Protein AF-A0A522X606-F1 (afdb_monomer_lite)

Sequence (146 aa):
MTDGAVRSYRLPLIPVPDGVTVTVPPDFLAALAPEGRAQWAAFRAFDQPVLVLFPALDIGTVESLVENLFDVTDTVTGELLTALVLADAREVMRQDAPFGTATLDDDLVAHAGLSDVVELVQFPGHGLLMAPDADGVRSDRREIAI

Structure (mmCIF, N/CA/C/O backbone):
data_AF-A0A522X606-F1
#
_entry.id   AF-A0A522X606-F1
#
loop_
_atom_site.group_PDB
_atom_site.id
_atom_site.type_symbol
_atom_site.label_atom_id
_atom_site.label_alt_id
_atom_site.label_comp_id
_atom_site.label_asym_id
_atom_site.label_entity_id
_atom_site.label_seq_id
_atom_site.pdbx_PDB_ins_code
_atom_site.Cartn_x
_atom_site.Cartn_y
_atom_site.Cartn_z
_atom_site.occupancy
_atom_site.B_iso_or_equiv
_atom_site.auth_seq_id
_atom_site.auth_comp_id
_atom_site.auth_asym_id
_atom_site.auth_atom_id
_atom_site.pdbx_PDB_model_num
ATOM 1 N N . MET A 1 1 ? -11.791 19.869 4.469 1.00 34.75 1 MET A N 1
ATOM 2 C CA . MET A 1 1 ? -10.414 20.339 4.724 1.00 34.75 1 MET A CA 1
ATOM 3 C C . MET A 1 1 ? -9.862 19.371 5.753 1.00 34.75 1 MET A C 1
ATOM 5 O O . MET A 1 1 ? -10.203 19.505 6.912 1.00 34.75 1 MET A O 1
ATOM 9 N N . THR A 1 2 ? -9.275 18.260 5.339 1.00 35.16 2 THR A N 1
ATOM 10 C CA . THR A 1 2 ? -7.886 18.219 4.869 1.00 35.16 2 THR A CA 1
ATOM 11 C C . THR A 1 2 ? -7.738 17.551 3.507 1.00 35.16 2 THR A C 1
ATOM 13 O O . THR A 1 2 ? -8.144 16.422 3.268 1.00 35.16 2 THR A O 1
ATOM 16 N N . ASP A 1 3 ? -7.146 18.330 2.616 1.00 43.97 3 ASP A N 1
ATOM 17 C CA . ASP A 1 3 ? -6.612 17.981 1.307 1.00 43.97 3 ASP A CA 1
ATOM 18 C C . ASP A 1 3 ? -5.347 17.125 1.556 1.00 43.97 3 ASP A C 1
ATOM 20 O O . ASP A 1 3 ? -4.250 17.655 1.706 1.00 43.97 3 ASP A O 1
ATOM 24 N N . GLY A 1 4 ? -5.520 15.830 1.852 1.00 54.88 4 GLY A N 1
ATOM 25 C CA . GLY A 1 4 ? -4.462 14.990 2.444 1.00 54.88 4 GLY A CA 1
ATOM 26 C C . GLY A 1 4 ? -3.532 14.302 1.442 1.00 54.88 4 GLY A C 1
ATOM 27 O O . GLY A 1 4 ? -2.430 13.897 1.812 1.00 54.88 4 GLY A O 1
ATOM 28 N N . ALA A 1 5 ? -3.959 14.165 0.184 1.00 57.69 5 ALA A N 1
ATOM 29 C CA . ALA A 1 5 ? -3.172 13.499 -0.845 1.00 57.69 5 ALA A CA 1
ATOM 30 C C . ALA A 1 5 ? -2.061 14.430 -1.347 1.00 57.69 5 ALA A C 1
ATOM 32 O O . ALA A 1 5 ? -2.312 15.497 -1.903 1.00 57.69 5 ALA A O 1
ATOM 33 N N . VAL A 1 6 ? -0.814 14.009 -1.163 1.00 70.88 6 VAL A N 1
ATOM 34 C CA . VAL A 1 6 ? 0.377 14.774 -1.547 1.00 70.88 6 VAL A CA 1
ATOM 35 C C . VAL A 1 6 ? 0.702 14.569 -3.027 1.00 70.88 6 VAL A C 1
ATOM 37 O O . VAL A 1 6 ? 1.169 15.490 -3.701 1.00 70.88 6 VAL A O 1
ATOM 40 N N . ARG A 1 7 ? 0.489 13.351 -3.543 1.00 77.81 7 ARG A N 1
ATOM 41 C CA . ARG A 1 7 ? 0.845 12.961 -4.915 1.00 77.81 7 ARG A CA 1
ATOM 42 C C . ARG A 1 7 ? 0.129 11.671 -5.329 1.00 77.81 7 ARG A C 1
ATOM 44 O O . ARG A 1 7 ? -0.175 10.849 -4.472 1.00 77.81 7 ARG A O 1
ATOM 51 N N . SER A 1 8 ? -0.104 11.486 -6.629 1.00 83.75 8 SER A N 1
ATOM 52 C CA . SER A 1 8 ? -0.601 10.230 -7.212 1.00 83.75 8 SER A CA 1
ATOM 53 C C . SER A 1 8 ? 0.325 9.768 -8.341 1.00 83.75 8 SER A C 1
ATOM 55 O O . SER A 1 8 ? 0.870 10.593 -9.084 1.00 83.75 8 SER A O 1
ATOM 57 N N . TYR A 1 9 ? 0.511 8.454 -8.458 1.00 85.81 9 TYR A N 1
ATOM 58 C CA . TYR A 1 9 ? 1.291 7.803 -9.505 1.00 85.81 9 TYR A CA 1
ATOM 59 C C . TYR A 1 9 ? 0.476 6.698 -10.160 1.00 85.81 9 TYR A C 1
ATOM 61 O O . TYR A 1 9 ? -0.230 5.953 -9.487 1.00 85.81 9 TYR A O 1
ATOM 69 N N . ARG A 1 10 ? 0.653 6.530 -11.471 1.00 88.81 10 ARG A N 1
ATOM 70 C CA . ARG A 1 10 ? 0.217 5.324 -12.176 1.00 88.81 10 ARG A CA 1
ATOM 71 C C . ARG A 1 10 ? 1.411 4.422 -12.397 1.00 88.81 10 ARG A C 1
ATOM 73 O O . ARG A 1 10 ? 2.363 4.825 -13.066 1.00 88.81 10 ARG A O 1
ATOM 80 N N . LEU A 1 11 ? 1.358 3.232 -11.815 1.00 88.62 11 LEU A N 1
ATOM 81 C CA . LEU A 1 11 ? 2.462 2.284 -11.804 1.00 88.62 11 LEU A CA 1
ATOM 82 C C . LEU A 1 11 ? 2.040 0.997 -12.519 1.00 88.62 11 LEU A C 1
ATOM 84 O O . LEU A 1 11 ? 0.900 0.562 -12.352 1.00 88.62 11 LEU A O 1
ATOM 88 N N . PRO A 1 12 ? 2.920 0.387 -13.327 1.00 88.88 12 PRO A N 1
ATOM 89 C CA . PRO A 1 12 ? 2.651 -0.926 -13.890 1.00 88.88 12 PRO A CA 1
ATOM 90 C C . PRO A 1 12 ? 2.735 -1.998 -12.799 1.00 88.88 12 PRO A C 1
ATOM 92 O O . PRO A 1 12 ? 3.605 -1.927 -11.925 1.00 88.88 12 PRO A O 1
ATOM 95 N N . LEU A 1 13 ? 1.878 -3.011 -12.901 1.00 87.44 13 LEU A N 1
ATOM 96 C CA . LEU A 1 13 ? 2.064 -4.277 -12.201 1.00 87.44 13 LEU A CA 1
ATOM 97 C C . LEU A 1 13 ? 2.770 -5.276 -13.111 1.00 87.44 13 LEU A C 1
ATOM 99 O O . LEU A 1 13 ? 2.409 -5.449 -14.274 1.00 87.44 13 LEU A O 1
ATOM 103 N N . ILE A 1 14 ? 3.789 -5.939 -12.574 1.00 88.62 14 ILE A N 1
ATOM 104 C CA . ILE A 1 14 ? 4.595 -6.912 -13.308 1.00 88.62 14 ILE A CA 1
ATOM 105 C C . ILE A 1 14 ? 4.447 -8.269 -12.611 1.00 88.62 14 ILE A C 1
ATOM 107 O O . ILE A 1 14 ? 4.997 -8.444 -11.519 1.00 88.62 14 ILE A O 1
ATOM 111 N N . PRO A 1 15 ? 3.722 -9.233 -13.206 1.00 86.62 15 PRO A N 1
ATOM 112 C CA . PRO A 1 15 ? 3.615 -10.583 -12.662 1.00 86.62 15 PRO A CA 1
ATOM 113 C C . PRO A 1 15 ? 4.988 -11.257 -12.564 1.00 86.62 15 PRO A C 1
ATOM 115 O O . PRO A 1 15 ? 5.789 -11.195 -13.500 1.00 86.62 15 PRO A O 1
ATOM 118 N N . VAL A 1 16 ? 5.246 -11.925 -11.443 1.00 86.06 16 VAL A N 1
ATOM 119 C CA . VAL A 1 16 ? 6.458 -12.707 -11.168 1.00 86.06 16 VAL A CA 1
ATOM 120 C C . VAL A 1 16 ? 6.067 -14.077 -10.589 1.00 86.06 16 VAL A C 1
ATOM 122 O O . VAL A 1 16 ? 4.913 -14.274 -10.224 1.00 86.06 16 VAL A O 1
ATOM 125 N N . PRO A 1 17 ? 6.979 -15.065 -10.510 1.00 82.81 17 PRO A N 1
ATOM 126 C CA . PRO A 1 17 ? 6.627 -16.400 -10.012 1.00 82.81 17 PRO A CA 1
ATOM 127 C C . PRO A 1 17 ? 6.042 -16.429 -8.593 1.00 82.81 17 PRO A C 1
ATOM 129 O O . PRO A 1 17 ? 5.224 -17.296 -8.304 1.00 82.81 17 PRO A O 1
ATOM 132 N N . ASP A 1 18 ? 6.447 -15.483 -7.743 1.00 80.81 18 ASP A N 1
ATOM 133 C CA . ASP A 1 18 ? 6.075 -15.423 -6.325 1.00 80.81 18 ASP A CA 1
ATOM 134 C C . ASP A 1 18 ? 5.008 -14.345 -6.029 1.00 80.81 18 ASP A C 1
ATOM 136 O O . ASP A 1 18 ? 4.878 -13.914 -4.888 1.00 80.81 18 ASP A O 1
ATOM 140 N N . GLY A 1 19 ? 4.284 -13.863 -7.049 1.00 85.25 19 GLY A N 1
ATOM 141 C CA . GLY A 1 19 ? 3.216 -12.868 -6.901 1.00 85.25 19 GLY A CA 1
ATOM 142 C C . GLY A 1 19 ? 3.279 -11.763 -7.953 1.00 85.25 19 GLY A C 1
ATOM 143 O O . GLY A 1 19 ? 3.623 -11.989 -9.114 1.00 85.25 19 GLY A O 1
ATOM 144 N N . VAL A 1 20 ? 2.974 -10.529 -7.561 1.00 87.12 20 VAL A N 1
ATOM 145 C CA . VAL A 1 20 ? 2.966 -9.385 -8.481 1.00 87.12 20 VAL A CA 1
ATOM 146 C C . VAL A 1 20 ? 3.862 -8.281 -7.960 1.00 87.12 20 VAL A C 1
ATOM 148 O O . VAL A 1 20 ? 3.721 -7.821 -6.833 1.00 87.12 20 VAL A O 1
ATOM 151 N N . THR A 1 21 ? 4.781 -7.819 -8.800 1.00 86.88 21 THR A N 1
ATOM 152 C CA . THR A 1 21 ? 5.688 -6.734 -8.433 1.00 8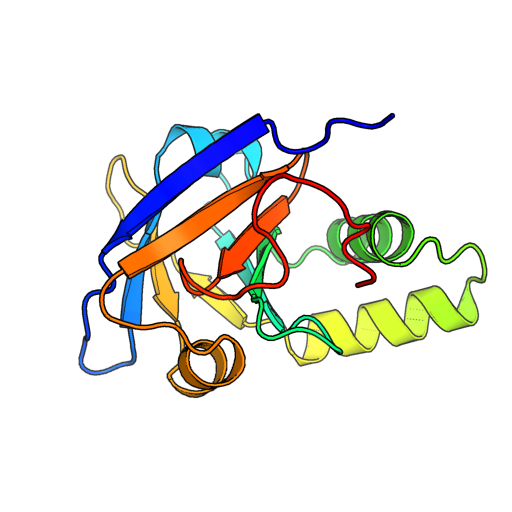6.88 21 THR A CA 1
ATOM 153 C C . THR A 1 21 ? 5.150 -5.367 -8.822 1.00 86.88 21 THR A C 1
ATOM 155 O O . THR A 1 21 ? 4.613 -5.178 -9.914 1.00 86.88 21 THR A O 1
ATOM 158 N N . VAL A 1 22 ? 5.348 -4.397 -7.932 1.00 86.25 22 VAL A N 1
ATOM 159 C CA . VAL A 1 22 ? 5.141 -2.969 -8.172 1.00 86.25 22 VAL A CA 1
ATOM 160 C C . VAL A 1 22 ? 6.435 -2.217 -7.871 1.00 86.25 22 VAL A C 1
ATOM 162 O O . VAL A 1 22 ? 7.109 -2.474 -6.872 1.00 86.25 22 VAL A O 1
ATOM 165 N N . THR A 1 23 ? 6.801 -1.281 -8.745 1.00 84.94 23 THR A N 1
ATOM 166 C CA . THR A 1 23 ? 7.992 -0.441 -8.563 1.00 84.94 23 THR A CA 1
ATOM 167 C C . THR A 1 23 ? 7.577 0.924 -8.045 1.00 84.94 23 THR A C 1
ATOM 169 O O . THR A 1 23 ? 7.000 1.731 -8.774 1.00 84.94 23 THR A O 1
ATOM 172 N N . VAL A 1 24 ? 7.894 1.189 -6.783 1.00 81.44 24 VAL A N 1
ATOM 173 C CA . VAL A 1 24 ? 7.498 2.401 -6.073 1.00 81.44 24 VAL A CA 1
ATOM 174 C C . VAL A 1 24 ? 8.544 3.516 -6.250 1.00 81.44 24 VAL A C 1
ATOM 176 O O . VAL A 1 24 ? 9.750 3.257 -6.117 1.00 81.44 24 VAL A O 1
ATOM 179 N N . PRO A 1 25 ? 8.117 4.763 -6.543 1.00 80.31 25 PRO A N 1
ATOM 180 C CA . PRO A 1 25 ? 9.012 5.906 -6.709 1.00 80.31 25 PRO A CA 1
ATOM 181 C C . PRO A 1 25 ? 9.880 6.212 -5.471 1.00 80.31 25 PRO A C 1
ATOM 183 O O . PRO A 1 25 ? 9.430 6.024 -4.337 1.00 80.31 25 PRO A O 1
ATOM 186 N N . PRO A 1 26 ? 11.112 6.731 -5.647 1.00 77.19 26 PRO A N 1
ATOM 187 C CA . PRO A 1 26 ? 12.046 6.962 -4.541 1.00 77.19 26 PRO A CA 1
ATOM 188 C C . PRO A 1 26 ? 11.568 8.040 -3.561 1.00 77.19 26 PRO A C 1
ATOM 190 O O . PRO A 1 26 ? 11.848 7.972 -2.369 1.00 77.19 26 PRO A O 1
ATOM 193 N N . ASP A 1 27 ? 10.853 9.047 -4.058 1.00 77.19 27 ASP A N 1
ATOM 194 C CA . ASP A 1 27 ? 10.274 10.135 -3.270 1.00 77.19 27 ASP A CA 1
ATOM 195 C C . ASP A 1 27 ? 9.101 9.669 -2.404 1.00 77.19 27 ASP A C 1
ATOM 197 O O . ASP A 1 27 ? 8.975 10.109 -1.261 1.00 77.19 27 ASP A O 1
ATOM 201 N N . PHE A 1 28 ? 8.294 8.728 -2.898 1.00 79.88 28 PHE A N 1
ATOM 202 C CA . PHE A 1 28 ? 7.283 8.056 -2.082 1.00 79.88 28 PHE A CA 1
ATOM 203 C C . PHE A 1 28 ? 7.930 7.232 -0.960 1.00 79.88 28 PHE A C 1
ATOM 205 O O . PHE A 1 28 ? 7.539 7.350 0.200 1.00 79.88 28 PHE A O 1
ATOM 212 N N . LEU A 1 29 ? 8.975 6.457 -1.275 1.00 73.94 29 LEU A N 1
ATOM 213 C CA . LEU A 1 29 ? 9.719 5.705 -0.260 1.00 73.94 29 LEU A CA 1
ATOM 214 C C . LEU A 1 29 ? 10.361 6.613 0.788 1.00 73.94 29 LEU A C 1
ATOM 216 O O . LEU A 1 29 ? 10.326 6.289 1.968 1.00 73.94 29 LEU A O 1
ATOM 220 N N . ALA A 1 30 ? 10.946 7.737 0.373 1.00 73.75 30 ALA A N 1
ATOM 221 C CA . ALA A 1 30 ? 11.561 8.691 1.291 1.00 73.75 30 ALA A CA 1
ATOM 222 C C . ALA A 1 30 ? 10.534 9.324 2.242 1.00 73.75 30 ALA A C 1
ATOM 224 O O . ALA A 1 30 ? 10.875 9.659 3.373 1.00 73.75 30 ALA A O 1
ATOM 225 N N . ALA A 1 31 ? 9.286 9.477 1.793 1.00 72.62 31 ALA A N 1
ATOM 226 C CA . ALA A 1 31 ? 8.201 9.978 2.623 1.00 72.62 31 ALA A CA 1
ATOM 227 C C . ALA A 1 31 ? 7.629 8.921 3.578 1.00 72.62 31 ALA A C 1
ATOM 229 O O . ALA A 1 31 ? 7.261 9.271 4.696 1.00 72.62 31 ALA A O 1
ATOM 230 N N . LEU A 1 32 ? 7.560 7.652 3.160 1.00 69.94 32 LEU A N 1
ATOM 231 C CA . LEU A 1 32 ? 7.155 6.552 4.039 1.00 69.94 32 LEU A CA 1
ATOM 232 C C . LEU A 1 32 ? 8.242 6.230 5.069 1.00 69.94 32 LEU A C 1
ATOM 234 O O . LEU A 1 32 ? 7.960 6.161 6.255 1.00 69.94 32 LEU A O 1
ATOM 238 N N . ALA A 1 33 ? 9.489 6.055 4.633 1.00 65.88 33 ALA A N 1
ATOM 239 C CA . ALA A 1 33 ? 10.597 5.575 5.454 1.00 65.88 33 ALA A CA 1
ATOM 240 C C . ALA A 1 33 ? 11.817 6.520 5.383 1.00 65.88 33 ALA A C 1
ATOM 242 O O . ALA A 1 33 ? 12.845 6.179 4.784 1.00 65.88 33 ALA A O 1
ATOM 243 N N . PRO A 1 34 ? 11.748 7.705 6.019 1.00 60.59 34 PRO A N 1
ATOM 244 C CA . PRO A 1 34 ? 12.805 8.719 5.954 1.00 60.59 34 PRO A CA 1
ATOM 245 C C . PRO A 1 34 ? 14.145 8.262 6.556 1.00 60.59 34 PRO A C 1
ATOM 247 O O . PRO A 1 34 ? 15.195 8.782 6.184 1.00 60.59 34 PRO A O 1
ATOM 250 N N . GLU A 1 35 ? 14.143 7.263 7.445 1.00 58.12 35 GLU A N 1
ATOM 251 C CA . GLU A 1 35 ? 15.354 6.742 8.101 1.00 58.12 35 GLU A CA 1
ATOM 252 C C . GLU A 1 35 ? 16.120 5.686 7.280 1.00 58.12 35 GLU A C 1
ATOM 254 O O . GLU A 1 35 ? 17.031 5.038 7.793 1.00 58.12 35 GLU A O 1
ATOM 259 N N . GLY A 1 36 ? 15.754 5.457 6.014 1.00 52.28 36 GLY A N 1
ATOM 260 C CA . GLY A 1 36 ? 16.424 4.464 5.166 1.00 52.28 36 GLY A CA 1
ATOM 261 C C . GLY A 1 36 ? 16.152 3.007 5.564 1.00 52.28 36 GLY A C 1
ATOM 262 O O . GLY A 1 36 ? 16.744 2.094 4.987 1.00 52.28 36 GLY A O 1
ATOM 263 N N . ARG A 1 37 ? 15.234 2.772 6.513 1.00 54.81 37 ARG A N 1
ATOM 264 C CA . ARG A 1 37 ? 14.714 1.440 6.842 1.00 54.81 37 ARG A CA 1
ATOM 265 C C . ARG A 1 37 ? 13.795 1.001 5.708 1.00 54.81 37 ARG A C 1
ATOM 267 O O . ARG A 1 37 ? 12.651 1.417 5.610 1.00 54.81 37 ARG A O 1
ATOM 274 N N . ALA A 1 38 ? 14.342 0.210 4.798 1.00 52.31 38 ALA A N 1
ATOM 275 C CA . ALA A 1 38 ? 13.734 -0.171 3.528 1.00 52.31 38 ALA A CA 1
ATOM 276 C C . ALA A 1 38 ? 12.630 -1.244 3.636 1.00 52.31 38 ALA A C 1
ATOM 278 O O . ALA A 1 38 ? 12.478 -2.063 2.732 1.00 52.31 38 ALA A O 1
ATOM 279 N N . GLN A 1 39 ? 11.890 -1.258 4.739 1.00 60.94 39 GLN A N 1
ATOM 280 C CA . GLN A 1 39 ? 10.793 -2.186 4.970 1.00 60.94 39 GLN A CA 1
ATOM 281 C C . GLN A 1 39 ? 9.514 -1.371 5.090 1.00 60.94 39 GLN A C 1
ATOM 283 O O . GLN A 1 39 ? 9.445 -0.398 5.839 1.00 60.94 39 GLN A O 1
ATOM 288 N N . TRP A 1 40 ? 8.520 -1.750 4.310 1.00 72.88 40 TRP A N 1
ATOM 289 C CA . TRP A 1 40 ? 7.163 -1.248 4.415 1.00 72.88 40 TRP A CA 1
ATOM 290 C C . TRP A 1 40 ? 6.240 -2.448 4.343 1.00 72.88 40 TRP A C 1
ATOM 292 O O . TRP A 1 40 ? 6.618 -3.504 3.836 1.00 72.88 40 TRP A O 1
ATOM 302 N N . ALA A 1 41 ? 5.062 -2.306 4.917 1.00 76.12 41 ALA A N 1
ATOM 303 C CA . ALA A 1 41 ? 4.082 -3.364 4.942 1.00 76.12 41 ALA A CA 1
ATOM 304 C C . ALA A 1 41 ? 2.823 -2.924 4.206 1.00 76.12 41 ALA A C 1
ATOM 306 O O . ALA A 1 41 ? 2.531 -1.730 4.089 1.00 76.12 41 ALA A O 1
ATOM 307 N N . ALA A 1 42 ? 2.119 -3.913 3.673 1.00 81.19 42 ALA A N 1
ATOM 308 C CA . ALA A 1 42 ? 0.817 -3.739 3.062 1.00 81.19 42 ALA A CA 1
ATOM 309 C C . ALA A 1 42 ? -0.223 -4.496 3.886 1.00 81.19 42 ALA A C 1
ATOM 311 O O . ALA A 1 42 ? 0.029 -5.631 4.290 1.00 81.19 42 ALA A O 1
ATOM 312 N N . PHE A 1 43 ? -1.381 -3.882 4.114 1.00 82.62 43 PHE A N 1
ATOM 313 C CA . PHE A 1 43 ? -2.554 -4.556 4.671 1.00 82.62 43 PHE A CA 1
ATOM 314 C C . PHE A 1 43 ? -3.816 -4.145 3.915 1.00 82.62 43 PHE A C 1
ATOM 316 O O . PHE A 1 43 ? -3.845 -3.127 3.215 1.00 82.62 43 PHE A O 1
ATOM 323 N N . ARG A 1 44 ? -4.859 -4.960 4.038 1.00 84.56 44 ARG A N 1
ATOM 324 C CA . ARG A 1 44 ? -6.159 -4.732 3.408 1.00 84.56 44 ARG A CA 1
ATOM 325 C C . ARG A 1 44 ? -6.956 -3.683 4.175 1.00 84.56 44 ARG A C 1
ATOM 327 O O . ARG A 1 44 ? -7.163 -3.824 5.377 1.00 84.56 44 ARG A O 1
ATOM 334 N N . ALA A 1 45 ? -7.486 -2.682 3.476 1.00 77.69 45 ALA A N 1
ATOM 335 C CA . ALA A 1 45 ? -8.573 -1.886 4.039 1.00 77.69 45 ALA A CA 1
ATOM 336 C C . ALA A 1 45 ? -9.798 -2.795 4.274 1.00 77.69 45 ALA A C 1
ATOM 338 O O . ALA A 1 45 ? -10.106 -3.646 3.433 1.00 77.69 45 ALA A O 1
ATOM 339 N N . PHE A 1 46 ? -10.471 -2.652 5.421 1.00 69.81 46 PHE A N 1
ATOM 340 C CA . PHE A 1 46 ? -11.492 -3.609 5.872 1.00 69.81 46 PHE A CA 1
ATOM 341 C C . PHE A 1 46 ? -12.755 -3.607 5.009 1.00 69.81 46 PHE A C 1
ATOM 343 O O . PHE A 1 46 ? -13.379 -4.653 4.824 1.00 69.81 46 PHE A O 1
ATOM 350 N N . ASP A 1 47 ? -13.135 -2.452 4.478 1.00 72.31 47 ASP A N 1
ATOM 351 C CA . ASP A 1 47 ? -14.387 -2.243 3.755 1.00 72.31 47 ASP A CA 1
ATOM 352 C C . ASP A 1 47 ? -14.184 -1.783 2.302 1.00 72.31 47 ASP A C 1
ATOM 354 O O . ASP A 1 47 ? -15.154 -1.614 1.557 1.00 72.31 47 ASP A O 1
ATOM 358 N N . GLN A 1 48 ? -12.928 -1.642 1.870 1.00 73.88 48 GLN A N 1
ATOM 359 C CA . GLN A 1 48 ? -12.575 -1.131 0.552 1.00 73.88 48 GLN A CA 1
ATOM 360 C C . GLN A 1 48 ? -11.591 -2.038 -0.196 1.00 73.88 48 GLN A C 1
ATOM 362 O O . GLN A 1 48 ? -10.703 -2.643 0.411 1.00 73.88 48 GLN A O 1
ATOM 367 N N . PRO A 1 49 ? -11.686 -2.093 -1.539 1.00 81.31 49 PRO A N 1
ATOM 368 C CA . PRO A 1 49 ? -10.738 -2.809 -2.388 1.00 81.31 49 PRO A CA 1
ATOM 369 C C . PRO A 1 49 ? -9.447 -1.989 -2.557 1.00 81.31 49 PRO A C 1
ATOM 371 O O . PRO A 1 49 ? -9.071 -1.603 -3.662 1.00 81.31 49 PRO A O 1
ATOM 374 N N . VAL A 1 50 ? -8.784 -1.681 -1.444 1.00 84.44 50 VAL A N 1
ATOM 375 C CA . VAL A 1 50 ? -7.572 -0.859 -1.381 1.00 84.44 50 VAL A CA 1
ATOM 376 C C . VAL A 1 50 ? -6.563 -1.542 -0.463 1.00 84.44 50 VAL A C 1
ATOM 378 O O . VAL A 1 50 ? -6.933 -2.136 0.553 1.00 84.44 50 VAL A O 1
ATOM 381 N N . LEU A 1 51 ? -5.281 -1.454 -0.817 1.00 86.06 51 LEU A N 1
ATOM 382 C CA . LEU A 1 51 ? -4.184 -1.811 0.079 1.00 86.06 51 LEU A CA 1
ATOM 383 C C . LEU A 1 51 ? -3.586 -0.548 0.686 1.00 86.06 51 LEU A C 1
ATOM 385 O O . LEU A 1 51 ? -3.259 0.398 -0.032 1.00 86.06 51 LEU A O 1
ATOM 389 N N . VAL A 1 52 ? -3.400 -0.553 1.998 1.00 84.56 52 VAL A N 1
ATOM 390 C CA . VAL A 1 52 ? -2.706 0.516 2.712 1.00 84.56 52 VAL A CA 1
ATOM 391 C C . VAL A 1 52 ? -1.237 0.137 2.840 1.00 84.56 52 VAL A C 1
ATOM 393 O O . VAL A 1 52 ? -0.906 -0.940 3.332 1.00 84.56 52 VAL A O 1
ATOM 396 N N . LEU A 1 53 ? -0.359 1.032 2.395 1.00 83.62 53 LEU A N 1
ATOM 397 C CA . LEU A 1 53 ? 1.092 0.922 2.485 1.00 83.62 53 LEU A CA 1
ATOM 398 C C . LEU A 1 53 ? 1.601 1.803 3.621 1.00 83.62 53 LEU A C 1
ATOM 400 O O . LEU A 1 53 ? 1.303 2.997 3.652 1.00 83.62 53 LEU A O 1
ATOM 404 N N . PHE A 1 54 ? 2.405 1.249 4.521 1.00 79.12 54 PHE A N 1
ATOM 405 C CA . PHE A 1 54 ? 2.912 1.977 5.684 1.00 79.12 54 PHE A CA 1
ATOM 406 C C . PHE A 1 54 ? 4.368 1.589 5.999 1.00 79.12 54 PHE A C 1
ATOM 408 O O . PHE A 1 54 ? 4.795 0.486 5.641 1.00 79.12 54 PHE A O 1
ATOM 415 N N . PRO A 1 55 ? 5.170 2.485 6.609 1.00 72.50 55 PRO A N 1
ATOM 416 C CA . PRO A 1 55 ? 6.537 2.151 7.004 1.00 72.50 55 PRO A CA 1
ATOM 417 C C . PRO A 1 55 ? 6.549 0.997 8.003 1.00 72.50 55 PRO A C 1
ATOM 419 O O . PRO A 1 55 ? 5.607 0.881 8.769 1.00 72.50 55 PRO A O 1
ATOM 422 N N . ALA A 1 56 ? 7.602 0.172 7.944 1.00 68.44 56 ALA A N 1
ATOM 423 C CA . ALA A 1 56 ? 7.908 -1.030 8.733 1.00 68.44 56 ALA A CA 1
ATOM 424 C C . ALA A 1 56 ? 7.052 -1.305 9.987 1.00 68.44 56 ALA A C 1
ATOM 426 O O . ALA A 1 56 ? 6.728 -0.399 10.744 1.00 68.44 56 ALA A O 1
ATOM 427 N N . LEU A 1 57 ? 6.817 -2.592 10.270 1.00 63.62 57 LEU A N 1
ATOM 428 C CA . LEU A 1 57 ? 6.073 -3.110 11.428 1.00 63.62 57 LEU A CA 1
ATOM 429 C C . LEU A 1 57 ? 6.731 -2.765 12.783 1.00 63.62 57 LEU A C 1
ATOM 431 O O . LEU A 1 57 ? 7.246 -3.634 13.482 1.00 63.62 57 LEU A O 1
ATOM 435 N N . ASP A 1 58 ? 6.717 -1.497 13.173 1.00 66.25 58 ASP A N 1
ATOM 436 C CA . ASP A 1 58 ? 6.853 -1.083 14.560 1.00 66.25 58 ASP A CA 1
ATOM 437 C C . ASP A 1 58 ? 5.458 -0.819 15.124 1.00 66.25 58 ASP A C 1
ATOM 439 O O . ASP A 1 58 ? 4.659 -0.093 14.528 1.00 66.25 58 ASP A O 1
ATOM 443 N N . ILE A 1 59 ? 5.165 -1.418 16.276 1.00 61.88 59 ILE A N 1
ATOM 444 C CA . ILE A 1 59 ? 3.827 -1.420 16.879 1.00 61.88 59 ILE A CA 1
ATOM 445 C C . ILE A 1 59 ? 3.336 0.014 17.093 1.00 61.88 59 ILE A C 1
ATOM 447 O O . ILE A 1 59 ? 2.217 0.323 16.703 1.00 61.88 59 ILE A O 1
ATOM 451 N N . GLY A 1 60 ? 4.195 0.918 17.580 1.00 66.62 60 GLY A N 1
ATOM 452 C CA . GLY A 1 60 ? 3.815 2.319 17.797 1.00 66.62 60 GLY A CA 1
ATOM 453 C C . GLY A 1 60 ? 3.481 3.080 16.506 1.00 66.62 60 GLY A C 1
ATOM 454 O O . GLY A 1 60 ? 2.665 4.000 16.513 1.00 66.62 60 GLY A O 1
ATOM 455 N N . THR A 1 61 ? 4.068 2.677 15.374 1.00 70.19 61 THR A N 1
ATOM 456 C CA . THR A 1 61 ? 3.736 3.247 14.057 1.00 70.19 61 THR A CA 1
ATOM 457 C C . THR A 1 61 ? 2.363 2.766 13.591 1.00 70.19 61 THR A C 1
ATOM 459 O O . THR A 1 61 ? 1.596 3.552 13.037 1.00 70.19 61 THR A O 1
ATOM 462 N N . VAL A 1 62 ? 2.025 1.499 13.851 1.00 72.12 62 VAL A N 1
ATOM 463 C CA . VAL A 1 62 ? 0.713 0.931 13.508 1.00 72.12 62 VAL A CA 1
ATOM 464 C C . VAL A 1 62 ? -0.386 1.459 14.422 1.00 72.12 62 VAL A C 1
ATOM 466 O O . VAL A 1 62 ? -1.446 1.804 13.920 1.00 72.12 62 VAL A O 1
ATOM 469 N N . GLU A 1 63 ? -0.133 1.599 15.723 1.00 70.56 63 GLU A N 1
ATOM 470 C CA . GLU A 1 63 ? -1.069 2.226 16.667 1.00 70.56 63 GLU A CA 1
ATOM 471 C C . GLU A 1 63 ? -1.408 3.651 16.223 1.00 70.56 63 GLU A C 1
ATOM 473 O O . GLU A 1 63 ? -2.577 3.985 16.047 1.00 70.56 63 GLU A O 1
ATOM 478 N N . SER A 1 64 ? -0.387 4.465 15.926 1.00 71.31 64 SER A N 1
ATOM 479 C CA . SER A 1 64 ? -0.603 5.826 15.432 1.00 71.31 64 SER A CA 1
ATOM 480 C C . SER A 1 64 ? -1.329 5.844 14.085 1.00 71.31 64 SER A C 1
ATOM 482 O O . SER A 1 64 ? -2.157 6.720 13.837 1.00 71.31 64 SER A O 1
ATOM 484 N N . LEU A 1 65 ? -1.054 4.882 13.202 1.00 72.62 65 LEU A N 1
ATOM 485 C CA . LEU A 1 65 ? -1.779 4.742 11.944 1.00 72.62 65 LEU A CA 1
ATOM 486 C C . LEU A 1 65 ? -3.253 4.404 12.192 1.00 72.62 65 LEU A C 1
ATOM 488 O O . LEU A 1 65 ? -4.117 5.015 11.578 1.00 72.62 65 LEU A O 1
ATOM 492 N N . VAL A 1 66 ? -3.548 3.476 13.100 1.00 74.25 66 VAL A N 1
ATOM 493 C CA . VAL A 1 66 ? -4.914 3.064 13.439 1.00 74.25 66 VAL A CA 1
ATOM 494 C C . VAL A 1 66 ? -5.696 4.210 14.074 1.00 74.25 66 VAL A C 1
ATOM 496 O O . VAL A 1 66 ? -6.818 4.481 13.653 1.00 74.25 66 VAL A O 1
ATOM 499 N N . GLU A 1 67 ? -5.097 4.927 15.026 1.00 70.62 67 GLU A N 1
ATOM 500 C CA . GLU A 1 67 ? -5.702 6.118 15.631 1.00 70.62 67 GLU A CA 1
ATOM 501 C C . GLU A 1 67 ? -6.050 7.170 14.567 1.00 70.62 67 GLU A C 1
ATOM 503 O O . GLU A 1 67 ? -7.145 7.727 14.581 1.00 70.62 67 GLU A O 1
ATOM 508 N N . ASN A 1 68 ? -5.143 7.408 13.611 1.00 69.06 68 ASN A N 1
ATOM 509 C CA . ASN A 1 68 ? -5.335 8.413 12.565 1.00 69.06 68 ASN A CA 1
ATOM 510 C C . ASN A 1 68 ? -6.296 7.973 11.449 1.00 69.06 68 ASN A C 1
ATOM 512 O O . ASN A 1 68 ? -7.021 8.814 10.922 1.00 69.06 68 ASN A O 1
ATOM 516 N N . LEU A 1 69 ? -6.272 6.700 11.041 1.00 66.88 69 LEU A N 1
ATOM 517 C CA . LEU A 1 69 ? -7.094 6.195 9.934 1.00 66.88 69 LEU A CA 1
ATOM 518 C C . LEU A 1 69 ? -8.536 5.937 10.361 1.00 66.88 69 LEU A C 1
ATOM 520 O O . LEU A 1 69 ? -9.445 6.242 9.598 1.00 66.88 69 LEU A O 1
ATOM 524 N N . PHE A 1 70 ? -8.739 5.388 11.560 1.00 67.12 70 PHE A N 1
ATOM 525 C CA . PHE A 1 70 ? -10.063 4.969 12.021 1.00 67.12 70 PHE A CA 1
ATOM 526 C C . PHE A 1 70 ? -10.735 5.992 12.955 1.00 67.12 70 PHE A C 1
ATOM 528 O O . PHE A 1 70 ? -11.846 5.739 13.417 1.00 67.12 70 PHE A O 1
ATOM 535 N N . ASP A 1 71 ? -10.082 7.126 13.255 1.00 67.75 71 ASP A N 1
ATOM 536 C CA . ASP A 1 71 ? -10.556 8.154 14.208 1.00 67.75 71 ASP A CA 1
ATOM 537 C C . ASP A 1 71 ? -10.981 7.545 15.562 1.00 67.75 71 ASP A C 1
ATOM 539 O O . ASP A 1 71 ? -11.971 7.924 16.195 1.00 67.75 71 ASP A O 1
ATOM 543 N N . VAL A 1 72 ? -10.248 6.514 15.997 1.00 65.00 72 VAL A N 1
ATOM 544 C CA . VAL A 1 72 ? -10.575 5.751 17.203 1.00 65.00 72 VAL A CA 1
ATOM 545 C C . VAL A 1 72 ? -9.872 6.370 18.399 1.00 65.00 72 VAL A C 1
ATOM 547 O O . VAL A 1 72 ? -8.665 6.243 18.567 1.00 65.00 72 VAL A O 1
ATOM 550 N N . THR A 1 73 ? -10.651 6.992 19.283 1.00 64.50 73 THR A N 1
ATOM 551 C CA . THR A 1 73 ? -10.154 7.526 20.563 1.00 64.50 73 THR A CA 1
ATOM 552 C C . THR A 1 73 ? -10.295 6.542 21.731 1.00 64.50 73 THR A C 1
ATOM 554 O O . THR A 1 73 ? -9.843 6.831 22.837 1.00 64.50 73 THR A O 1
ATOM 557 N N . ASP A 1 74 ? -10.986 5.415 21.526 1.00 77.19 74 ASP A N 1
ATOM 558 C CA . ASP A 1 74 ? -11.168 4.365 22.534 1.00 77.19 74 ASP A CA 1
ATOM 559 C C . ASP A 1 74 ? -10.020 3.349 22.489 1.00 77.19 74 ASP A C 1
ATOM 561 O O . ASP A 1 74 ? -9.794 2.690 21.474 1.00 77.19 74 ASP A O 1
ATOM 565 N N . THR A 1 75 ? -9.321 3.188 23.613 1.00 72.50 75 THR A N 1
ATOM 566 C CA . THR A 1 75 ? -8.101 2.371 23.709 1.00 72.50 75 THR A CA 1
ATOM 567 C C . THR A 1 75 ? -8.343 0.897 23.374 1.00 72.50 75 THR A C 1
ATOM 569 O O . THR A 1 75 ? -7.532 0.293 22.682 1.00 72.50 75 THR A O 1
ATOM 572 N N . VAL A 1 76 ? -9.475 0.316 23.791 1.00 75.94 76 VAL A N 1
ATOM 573 C CA . VAL A 1 76 ? -9.772 -1.109 23.541 1.00 75.94 76 VAL A CA 1
ATOM 574 C C . VAL A 1 76 ? -10.003 -1.367 22.053 1.00 75.94 76 VAL A C 1
ATOM 576 O O . VAL A 1 76 ? -9.514 -2.349 21.494 1.00 75.94 76 VAL A O 1
ATOM 579 N N . THR A 1 77 ? -10.745 -0.477 21.399 1.00 74.50 77 THR A N 1
ATOM 580 C CA . THR A 1 77 ? -11.014 -0.564 19.961 1.00 74.50 77 THR A CA 1
ATOM 581 C C . THR A 1 77 ? -9.735 -0.343 19.147 1.00 74.50 77 THR A C 1
ATOM 583 O O . THR A 1 77 ? -9.484 -1.086 18.198 1.00 74.50 77 THR A O 1
ATOM 586 N N . GLY A 1 78 ? -8.895 0.617 19.551 1.00 76.31 78 GLY A N 1
ATOM 587 C CA . GLY A 1 78 ? -7.606 0.890 18.911 1.00 76.31 78 GLY A CA 1
ATOM 588 C C . GLY A 1 78 ? -6.638 -0.292 19.002 1.00 76.31 78 GLY A C 1
ATOM 589 O O . GLY A 1 78 ? -6.048 -0.685 17.996 1.00 76.31 78 GLY A O 1
ATOM 590 N N . GLU A 1 79 ? -6.536 -0.929 20.171 1.00 77.06 79 GLU A N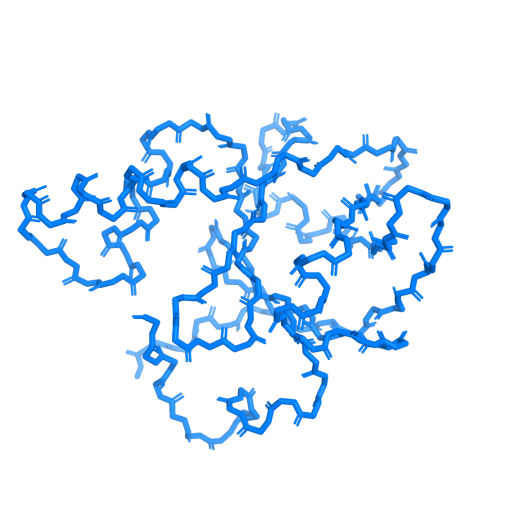 1
ATOM 591 C CA . GLU A 1 79 ? -5.720 -2.136 20.369 1.00 77.06 79 GLU A CA 1
ATOM 592 C C . GLU A 1 79 ? -6.195 -3.305 19.492 1.00 77.06 79 GLU A C 1
ATOM 594 O O . GLU A 1 79 ? -5.380 -3.991 18.870 1.00 77.06 79 GLU A O 1
ATOM 599 N N . LEU A 1 80 ? -7.514 -3.522 19.396 1.00 78.88 80 LEU A N 1
ATOM 600 C CA . LEU A 1 80 ? -8.083 -4.585 18.565 1.00 78.88 80 LEU A CA 1
ATOM 601 C C . LEU A 1 80 ? -7.776 -4.360 17.078 1.00 78.88 80 LEU A C 1
ATOM 603 O O . LEU A 1 80 ? -7.347 -5.286 16.390 1.00 78.88 80 LEU A O 1
ATOM 607 N N . LEU A 1 81 ? -7.983 -3.139 16.582 1.00 75.00 81 LEU A N 1
ATOM 608 C CA . LEU A 1 81 ? -7.704 -2.786 15.190 1.00 75.00 81 LEU A CA 1
ATOM 609 C C . LEU A 1 81 ? -6.209 -2.875 14.879 1.00 75.00 81 LEU A C 1
ATOM 611 O O . LEU A 1 81 ? -5.839 -3.448 13.860 1.00 75.00 81 LEU A O 1
ATOM 615 N N . THR A 1 82 ? -5.351 -2.414 15.789 1.00 78.06 82 THR A N 1
ATOM 616 C CA . THR A 1 82 ? -3.892 -2.568 15.681 1.00 78.06 82 THR A CA 1
ATOM 617 C C . THR A 1 82 ? -3.510 -4.039 15.567 1.00 78.06 82 THR A C 1
ATOM 619 O O . THR A 1 82 ? -2.754 -4.411 14.672 1.00 78.06 82 THR A O 1
ATOM 622 N N . ALA A 1 83 ? -4.074 -4.904 16.413 1.00 78.00 83 ALA A N 1
ATOM 623 C CA . ALA A 1 83 ? -3.816 -6.339 16.356 1.00 78.00 83 ALA A CA 1
ATOM 624 C C . ALA A 1 83 ? -4.286 -6.972 15.035 1.00 78.00 83 ALA A C 1
ATOM 626 O O . ALA A 1 83 ? -3.587 -7.822 14.484 1.00 78.00 83 ALA A O 1
ATOM 627 N N . LEU A 1 84 ? -5.443 -6.555 14.509 1.00 77.06 84 LEU A N 1
ATOM 628 C CA . LEU A 1 84 ? -5.956 -7.029 13.220 1.00 77.06 84 LEU A CA 1
ATOM 629 C C . LEU A 1 84 ? -5.075 -6.573 12.051 1.00 77.06 84 LEU A C 1
ATOM 631 O O . LEU A 1 84 ? -4.738 -7.392 11.198 1.00 77.06 84 LEU A O 1
ATOM 635 N N . VAL A 1 85 ? -4.655 -5.305 12.043 1.00 78.25 85 VAL A N 1
ATOM 636 C CA . VAL A 1 85 ? -3.739 -4.757 11.033 1.00 78.25 85 VAL A CA 1
ATOM 637 C C . VAL A 1 85 ? -2.404 -5.491 11.075 1.00 78.25 85 VAL A C 1
ATOM 639 O O . VAL A 1 85 ? -1.939 -5.951 10.041 1.00 78.25 85 VAL A O 1
ATOM 642 N N . LEU A 1 86 ? -1.811 -5.679 12.257 1.00 75.25 86 LEU A N 1
ATOM 643 C CA . LEU A 1 86 ? -0.554 -6.421 12.410 1.00 75.25 86 LEU A CA 1
ATOM 644 C C . LEU A 1 86 ? -0.673 -7.888 11.967 1.00 75.25 86 LEU A C 1
ATOM 646 O O . LEU A 1 86 ? 0.295 -8.445 11.454 1.00 75.25 86 LEU A O 1
ATOM 650 N N . ALA A 1 87 ? -1.832 -8.523 12.165 1.00 75.94 87 ALA A N 1
ATOM 651 C CA . ALA A 1 87 ? -2.060 -9.909 11.757 1.00 75.94 87 ALA A CA 1
ATOM 652 C C . ALA A 1 87 ? -2.206 -10.074 10.231 1.00 75.94 87 ALA A C 1
ATOM 654 O O . ALA A 1 87 ? -1.764 -11.088 9.676 1.00 75.94 87 ALA A O 1
ATOM 655 N N . ASP A 1 88 ? -2.826 -9.101 9.559 1.00 77.44 88 ASP A N 1
ATOM 656 C CA . ASP A 1 88 ? -2.992 -9.095 8.099 1.00 77.44 88 ASP A CA 1
ATOM 657 C C . ASP A 1 88 ? -1.749 -8.560 7.376 1.00 77.44 88 ASP A C 1
ATOM 659 O O . ASP A 1 88 ? -1.434 -9.020 6.280 1.00 77.44 88 ASP A O 1
ATOM 663 N N . ALA A 1 89 ? -1.006 -7.646 8.005 1.00 74.88 89 ALA A N 1
ATOM 664 C CA . ALA A 1 89 ? 0.123 -6.979 7.386 1.00 74.88 89 ALA A CA 1
ATOM 665 C C . ALA A 1 89 ? 1.183 -7.964 6.872 1.00 74.88 89 ALA A C 1
ATOM 667 O O . ALA A 1 89 ? 1.606 -8.913 7.544 1.00 74.88 89 ALA A O 1
ATOM 668 N N . ARG A 1 90 ? 1.637 -7.709 5.645 1.00 74.00 90 ARG A N 1
ATOM 669 C CA . ARG A 1 90 ? 2.715 -8.449 4.989 1.00 74.00 90 ARG A CA 1
ATOM 670 C C . ARG A 1 90 ? 3.895 -7.526 4.767 1.00 74.00 90 ARG A C 1
ATOM 672 O O . ARG A 1 90 ? 3.726 -6.434 4.230 1.00 74.00 90 ARG A O 1
ATOM 679 N N . GLU A 1 91 ? 5.080 -7.962 5.190 1.00 70.12 91 GLU A N 1
ATOM 680 C CA . GLU A 1 91 ? 6.312 -7.245 4.878 1.00 70.12 91 GLU A CA 1
ATOM 681 C C . GLU A 1 91 ? 6.576 -7.306 3.381 1.00 70.12 91 GLU A C 1
ATOM 683 O O . GLU A 1 91 ? 6.688 -8.375 2.782 1.00 70.12 91 GLU A O 1
ATOM 688 N N . VAL A 1 92 ? 6.726 -6.133 2.789 1.00 67.44 92 VAL A N 1
ATOM 689 C CA . VAL A 1 92 ? 7.037 -5.978 1.385 1.00 67.44 92 VAL A CA 1
ATOM 690 C C . VAL A 1 92 ? 8.525 -5.647 1.280 1.00 67.44 92 VAL A C 1
ATOM 692 O O . VAL A 1 92 ? 8.981 -4.547 1.600 1.00 67.44 92 VAL A O 1
ATOM 695 N N . MET A 1 93 ? 9.314 -6.647 0.886 1.00 58.72 93 MET A N 1
ATOM 696 C CA . MET A 1 93 ? 10.772 -6.540 0.805 1.00 58.72 93 MET A CA 1
ATOM 697 C C . MET A 1 93 ? 11.204 -5.640 -0.357 1.00 58.72 93 MET A C 1
ATOM 699 O O . MET A 1 93 ? 10.898 -5.932 -1.513 1.00 58.72 93 MET A O 1
ATOM 703 N N . ARG A 1 94 ? 12.004 -4.603 -0.070 1.00 59.25 94 ARG A N 1
ATOM 704 C CA . ARG A 1 94 ? 12.736 -3.847 -1.095 1.00 59.25 94 ARG A CA 1
ATOM 705 C C . ARG A 1 94 ? 13.849 -4.714 -1.680 1.00 59.25 94 ARG A C 1
ATOM 707 O O . ARG A 1 94 ? 14.797 -5.052 -0.976 1.00 59.25 94 ARG A O 1
ATOM 714 N N . GLN A 1 95 ? 13.788 -4.992 -2.978 1.00 53.69 95 GLN A N 1
ATOM 715 C CA . GLN A 1 95 ? 14.969 -5.431 -3.726 1.00 53.69 95 GLN A CA 1
ATOM 716 C C . GLN A 1 95 ? 15.731 -4.196 -4.234 1.00 53.69 95 GLN A C 1
ATOM 718 O O . GLN A 1 95 ? 15.144 -3.298 -4.833 1.00 53.69 95 GLN A O 1
ATOM 723 N N . ASP A 1 96 ? 17.022 -4.115 -3.915 1.00 54.38 96 ASP A N 1
ATOM 724 C CA . ASP A 1 96 ? 17.912 -2.967 -4.135 1.00 54.38 96 ASP A CA 1
ATOM 725 C C . ASP A 1 96 ? 17.815 -2.300 -5.523 1.00 54.38 96 ASP A C 1
ATOM 727 O O . ASP A 1 96 ? 17.975 -2.950 -6.553 1.00 54.38 96 ASP A O 1
ATOM 731 N N . ALA A 1 97 ? 17.637 -0.972 -5.533 1.00 48.12 97 ALA A N 1
ATOM 732 C CA . ALA A 1 97 ? 17.776 -0.034 -6.661 1.00 48.12 97 ALA A CA 1
ATOM 733 C C . ALA A 1 97 ? 17.394 1.389 -6.172 1.00 48.12 97 ALA A C 1
ATOM 735 O O . ALA A 1 97 ? 16.872 1.521 -5.058 1.00 48.12 97 ALA A O 1
ATOM 736 N N . PRO A 1 98 ? 17.598 2.481 -6.950 1.00 58.59 98 PR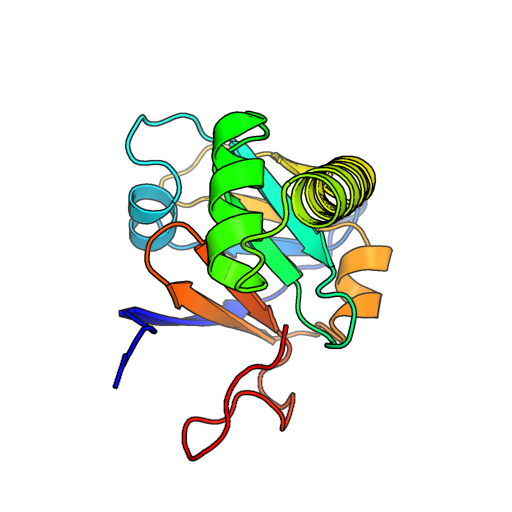O A N 1
ATOM 737 C CA . PRO A 1 98 ? 17.044 3.802 -6.609 1.00 58.59 98 PRO A CA 1
ATOM 738 C C . PRO A 1 98 ? 15.525 3.778 -6.359 1.00 58.59 98 PRO A C 1
ATOM 740 O O . PRO A 1 98 ? 15.027 4.657 -5.669 1.00 58.59 98 PRO A O 1
ATOM 743 N N . PHE A 1 99 ? 14.820 2.762 -6.864 1.00 60.94 99 PHE A N 1
ATOM 744 C CA . PHE A 1 99 ? 13.393 2.512 -6.668 1.00 60.94 99 PHE A CA 1
ATOM 745 C C . PHE A 1 99 ? 13.136 1.410 -5.632 1.00 60.94 99 PHE A C 1
ATOM 747 O O . PHE A 1 99 ? 14.005 0.582 -5.353 1.00 60.94 99 PHE A O 1
ATOM 754 N N . GLY A 1 100 ? 11.930 1.402 -5.067 1.00 70.31 100 GLY A N 1
ATOM 755 C CA . GLY A 1 100 ? 11.471 0.363 -4.152 1.00 70.31 100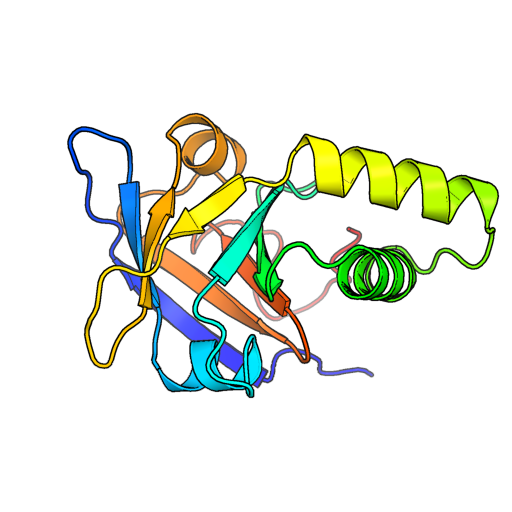 GLY A CA 1
ATOM 756 C C . GLY A 1 100 ? 10.653 -0.660 -4.903 1.00 70.31 100 GLY A C 1
ATOM 757 O O . GLY A 1 100 ? 9.463 -0.437 -5.094 1.00 70.31 100 GLY A O 1
ATOM 758 N N . THR A 1 101 ? 11.268 -1.751 -5.350 1.00 74.94 101 THR A N 1
ATOM 759 C CA . THR A 1 101 ? 10.498 -2.868 -5.906 1.00 74.94 101 THR A CA 1
ATOM 760 C C . THR A 1 101 ? 9.911 -3.682 -4.771 1.00 74.94 101 THR A C 1
ATOM 762 O O . THR A 1 101 ? 10.613 -3.997 -3.812 1.00 74.94 101 THR A O 1
ATOM 765 N N . ALA A 1 102 ? 8.637 -4.011 -4.914 1.00 76.12 102 ALA A N 1
ATOM 766 C CA . ALA A 1 102 ? 7.819 -4.679 -3.929 1.00 76.12 102 ALA A CA 1
ATOM 767 C C . ALA A 1 102 ? 7.056 -5.824 -4.569 1.00 76.12 102 ALA A C 1
ATOM 769 O O . ALA A 1 102 ? 6.371 -5.587 -5.559 1.00 76.12 102 ALA A O 1
ATOM 770 N N . THR A 1 103 ? 7.144 -7.024 -4.002 1.00 82.44 103 THR A N 1
ATOM 771 C CA . THR A 1 103 ? 6.294 -8.151 -4.403 1.00 82.44 103 THR A CA 1
ATOM 772 C C . THR A 1 103 ? 5.079 -8.206 -3.487 1.00 82.44 103 THR A C 1
ATOM 774 O O . THR A 1 103 ? 5.229 -8.234 -2.268 1.00 82.44 103 THR A O 1
ATOM 777 N N . LEU A 1 104 ? 3.892 -8.186 -4.082 1.00 83.62 104 LEU A N 1
ATOM 778 C CA . LEU A 1 104 ? 2.605 -8.358 -3.424 1.00 83.62 104 LEU A CA 1
ATOM 779 C C . LEU A 1 104 ? 2.123 -9.791 -3.645 1.00 83.62 104 LEU A C 1
ATOM 781 O O . LEU A 1 104 ? 2.163 -10.286 -4.775 1.00 83.62 104 LEU A O 1
ATOM 785 N N . ASP A 1 105 ? 1.630 -10.412 -2.579 1.00 85.44 105 ASP A N 1
ATOM 786 C CA . ASP A 1 105 ? 0.987 -11.721 -2.642 1.00 85.44 105 ASP A CA 1
ATOM 787 C C . ASP A 1 105 ? -0.301 -11.650 -3.487 1.00 85.44 105 ASP A C 1
ATOM 789 O O . ASP A 1 105 ? -1.015 -10.639 -3.497 1.00 85.44 105 ASP A O 1
ATOM 793 N N . ASP A 1 106 ? -0.631 -12.743 -4.181 1.00 85.56 106 ASP A N 1
ATOM 794 C CA . ASP A 1 106 ? -1.796 -12.815 -5.078 1.00 85.56 106 ASP A CA 1
ATOM 795 C C . ASP A 1 106 ? -3.126 -12.516 -4.363 1.00 85.56 106 ASP A C 1
ATOM 797 O O . ASP A 1 106 ? -4.073 -12.012 -4.968 1.00 85.56 106 ASP A O 1
ATOM 801 N N . ASP A 1 107 ? -3.215 -12.803 -3.064 1.00 86.88 107 ASP A N 1
ATOM 802 C CA . ASP A 1 107 ? -4.407 -12.566 -2.252 1.00 86.88 107 ASP A CA 1
ATOM 803 C C . ASP A 1 107 ? -4.593 -11.084 -1.870 1.00 86.88 107 ASP A C 1
ATOM 805 O O . ASP A 1 107 ? -5.728 -10.646 -1.658 1.00 86.88 107 ASP A O 1
ATOM 809 N N . LEU A 1 108 ? -3.515 -10.300 -1.795 1.00 85.06 108 LEU A N 1
ATOM 810 C CA . LEU A 1 108 ? -3.559 -8.842 -1.652 1.00 85.06 108 LEU A CA 1
ATOM 811 C C . LEU A 1 108 ? -3.944 -8.184 -2.982 1.00 85.06 108 LEU A C 1
ATOM 813 O O . LEU A 1 108 ? -4.800 -7.298 -3.017 1.00 85.06 108 LEU A O 1
ATOM 817 N N . VAL A 1 109 ? -3.362 -8.668 -4.084 1.00 87.00 109 VAL A N 1
ATOM 818 C CA . VAL A 1 109 ? -3.684 -8.230 -5.452 1.00 87.00 109 VAL A CA 1
ATOM 819 C C . VAL A 1 109 ? -5.166 -8.460 -5.749 1.00 87.00 109 VAL A C 1
ATOM 821 O O . VAL A 1 109 ? -5.851 -7.547 -6.212 1.00 87.00 109 VAL A O 1
ATOM 824 N N . ALA A 1 110 ? -5.677 -9.652 -5.427 1.00 87.50 110 ALA A N 1
ATOM 825 C CA . ALA A 1 110 ? -7.077 -10.004 -5.622 1.00 87.50 110 ALA A CA 1
ATOM 826 C C . ALA A 1 110 ? -8.026 -9.164 -4.752 1.00 87.50 110 ALA A C 1
ATOM 828 O O . ALA A 1 110 ? -9.054 -8.717 -5.258 1.00 87.50 110 ALA A O 1
ATOM 829 N N . HIS A 1 111 ? -7.685 -8.917 -3.478 1.00 85.12 111 HIS A N 1
ATOM 830 C CA . HIS A 1 111 ? -8.500 -8.088 -2.573 1.00 85.12 111 HIS A CA 1
ATOM 831 C C . HIS A 1 111 ? -8.722 -6.681 -3.127 1.00 85.12 111 HIS A C 1
ATOM 833 O O . HIS A 1 111 ? -9.854 -6.207 -3.190 1.00 85.12 111 HIS A O 1
ATOM 839 N N . ALA A 1 112 ? -7.647 -6.026 -3.568 1.00 83.88 112 ALA A N 1
ATOM 840 C CA . ALA A 1 112 ? -7.722 -4.663 -4.082 1.00 83.88 112 ALA A CA 1
ATOM 841 C C . ALA A 1 112 ? -8.071 -4.572 -5.579 1.00 83.88 112 ALA A C 1
ATOM 843 O O . ALA A 1 112 ? -8.043 -3.487 -6.163 1.00 83.88 112 ALA A O 1
ATOM 844 N N . GLY A 1 113 ? -8.403 -5.702 -6.217 1.00 85.25 113 GLY A N 1
ATOM 845 C CA . GLY A 1 113 ? -8.753 -5.755 -7.637 1.00 85.25 113 GLY A CA 1
ATOM 846 C C . GLY A 1 113 ? -7.654 -5.201 -8.546 1.00 85.25 113 GLY A C 1
ATOM 847 O O . GLY A 1 113 ? -7.951 -4.592 -9.576 1.00 85.25 113 GLY A O 1
ATOM 848 N N . LEU A 1 114 ? -6.389 -5.350 -8.143 1.00 85.69 114 LEU A N 1
ATOM 849 C CA . LEU A 1 114 ? -5.259 -4.768 -8.855 1.00 85.69 114 LEU A CA 1
ATOM 850 C C . LEU A 1 114 ? -5.032 -5.520 -10.176 1.00 85.69 114 LEU A C 1
ATOM 852 O O . LEU A 1 114 ? -5.145 -6.742 -10.248 1.00 85.69 114 LEU A O 1
ATOM 856 N N . SER A 1 115 ? -4.719 -4.774 -11.233 1.00 85.50 115 SER A N 1
ATOM 857 C CA . SER A 1 115 ? -4.522 -5.301 -12.590 1.00 85.50 115 SER A CA 1
ATOM 858 C C . SER A 1 115 ? -3.298 -4.650 -13.244 1.00 85.50 115 SER A C 1
ATOM 860 O O . SER A 1 115 ? -2.461 -4.092 -12.546 1.00 85.50 115 SER A O 1
ATOM 862 N N . ASP A 1 116 ? -3.174 -4.697 -14.571 1.00 86.06 116 ASP A N 1
ATOM 863 C CA . ASP A 1 116 ? -1.999 -4.251 -15.340 1.00 86.06 116 ASP A CA 1
ATOM 864 C C . ASP A 1 116 ? -1.419 -2.886 -14.916 1.00 86.06 116 ASP A C 1
ATOM 866 O O . ASP A 1 116 ? -0.208 -2.658 -14.990 1.00 86.06 116 ASP A O 1
ATOM 870 N N . VAL A 1 117 ? -2.282 -1.972 -14.468 1.00 86.94 117 VAL A N 1
ATOM 871 C CA . VAL A 1 117 ? -1.910 -0.659 -13.940 1.00 86.94 117 VAL A CA 1
ATOM 872 C C . VAL A 1 117 ? -2.603 -0.441 -12.603 1.00 86.94 117 VAL A C 1
ATOM 874 O O . VAL A 1 117 ? -3.781 -0.754 -12.451 1.00 86.94 117 VAL A O 1
ATOM 877 N N . VAL A 1 118 ? -1.883 0.160 -11.661 1.00 88.25 118 VAL A N 1
ATOM 878 C CA . VAL A 1 118 ? -2.393 0.572 -10.349 1.00 88.25 118 VAL A CA 1
ATOM 879 C C . VAL A 1 118 ? -2.192 2.058 -10.133 1.00 88.25 118 VAL A C 1
ATOM 881 O O . VAL A 1 118 ? -1.291 2.679 -10.705 1.00 88.25 118 VAL A O 1
ATOM 884 N N . GLU A 1 119 ? -3.047 2.627 -9.298 1.00 89.56 119 GLU A N 1
ATOM 885 C CA . GLU A 1 119 ? -2.887 3.967 -8.768 1.00 89.56 119 GLU A CA 1
ATOM 886 C C . GLU A 1 119 ? -2.299 3.888 -7.358 1.00 89.56 119 GLU A C 1
ATOM 888 O O . GLU A 1 119 ? -2.806 3.171 -6.495 1.00 89.56 119 GLU A O 1
ATOM 893 N N . LEU A 1 120 ? -1.197 4.611 -7.157 1.00 87.25 120 LEU A N 1
ATOM 894 C CA . LEU A 1 120 ? -0.551 4.796 -5.868 1.00 87.25 120 LEU A CA 1
ATOM 895 C C . LEU A 1 120 ? -0.777 6.233 -5.408 1.00 87.25 120 LEU A C 1
ATOM 897 O O . LEU A 1 120 ? -0.219 7.161 -5.998 1.00 87.25 120 LEU A O 1
ATOM 901 N N . VAL A 1 121 ? -1.544 6.410 -4.337 1.00 85.62 121 VAL A N 1
ATOM 902 C CA . VAL A 1 121 ? -1.828 7.717 -3.736 1.00 85.62 121 VAL A CA 1
ATOM 903 C C . VAL A 1 121 ? -1.009 7.885 -2.462 1.00 85.62 121 VAL A C 1
ATOM 905 O O . VAL A 1 121 ? -1.001 7.019 -1.593 1.00 85.62 121 VAL A O 1
ATOM 908 N N . GLN A 1 122 ? -0.302 9.003 -2.348 1.00 82.38 122 GLN A N 1
ATOM 909 C CA . GLN A 1 122 ? 0.560 9.318 -1.216 1.00 82.38 122 GLN A CA 1
ATOM 910 C C . GLN A 1 122 ? -0.136 10.227 -0.210 1.00 82.38 122 GLN A C 1
ATOM 912 O O . GLN A 1 122 ? -0.610 11.300 -0.583 1.00 82.38 122 GLN A O 1
ATOM 917 N N . PHE A 1 123 ? -0.065 9.861 1.066 1.00 77.81 123 PHE A N 1
ATOM 918 C CA . PHE A 1 123 ? -0.471 10.679 2.204 1.00 77.81 123 PHE A CA 1
ATOM 919 C C . PHE A 1 123 ? 0.721 10.884 3.156 1.00 77.81 123 PHE A C 1
ATOM 921 O O . PHE A 1 123 ? 1.748 10.206 3.040 1.00 77.81 123 PHE A O 1
ATOM 928 N N . PRO A 1 124 ? 0.646 11.826 4.107 1.00 73.88 124 PRO A N 1
ATOM 929 C CA . PRO A 1 124 ? 1.609 11.883 5.199 1.00 73.88 124 PRO A CA 1
ATOM 930 C C . PRO A 1 124 ? 1.595 10.566 5.998 1.00 73.88 124 PRO A C 1
ATOM 932 O O . PRO A 1 124 ? 0.574 10.192 6.568 1.00 73.88 124 PRO A O 1
ATOM 935 N N . GLY A 1 125 ? 2.725 9.852 6.026 1.00 73.38 125 GLY A N 1
ATOM 936 C CA . GLY A 1 125 ? 2.917 8.640 6.836 1.00 73.38 125 GLY A CA 1
ATOM 937 C C . GLY A 1 125 ? 2.376 7.323 6.258 1.00 73.38 125 GLY A C 1
ATOM 938 O O . GLY A 1 125 ? 2.712 6.271 6.791 1.00 73.38 125 GLY A O 1
ATOM 939 N N . HIS A 1 126 ? 1.597 7.341 5.172 1.00 80.19 126 HIS A N 1
ATOM 940 C CA . HIS A 1 126 ? 1.085 6.132 4.510 1.00 80.19 126 HIS A CA 1
ATOM 941 C C . HIS A 1 126 ? 0.802 6.378 3.018 1.00 80.19 126 HIS A C 1
ATOM 943 O O . HIS A 1 126 ? 0.850 7.507 2.526 1.00 80.19 126 HIS A O 1
ATOM 949 N N . GLY A 1 127 ? 0.489 5.324 2.274 1.00 83.69 127 GLY A N 1
ATOM 950 C CA . GLY A 1 127 ? -0.066 5.439 0.930 1.00 83.69 127 GLY A CA 1
ATOM 951 C C . GLY A 1 127 ? -1.135 4.397 0.661 1.00 83.69 127 GLY A C 1
ATOM 952 O O . GLY A 1 127 ? -1.288 3.446 1.418 1.00 83.69 127 GLY A O 1
ATOM 953 N N . LEU A 1 128 ? -1.878 4.591 -0.419 1.00 86.56 128 LEU A N 1
ATOM 954 C CA . LEU A 1 128 ? -2.955 3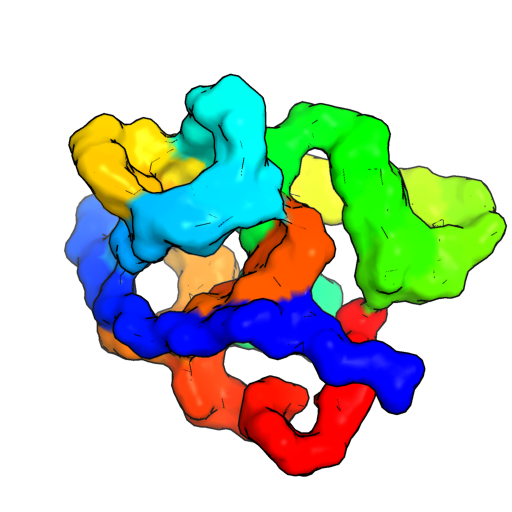.707 -0.848 1.00 86.56 128 LEU A CA 1
ATOM 955 C C . LEU A 1 128 ? -2.635 3.158 -2.232 1.00 86.56 128 LEU A C 1
ATOM 957 O O . LEU A 1 128 ? -2.301 3.927 -3.133 1.00 86.56 128 LEU A O 1
ATOM 961 N N . LEU A 1 129 ? -2.754 1.844 -2.399 1.00 87.31 129 LEU A N 1
ATOM 962 C CA . LEU A 1 129 ? -2.620 1.159 -3.677 1.00 87.31 129 LEU A CA 1
ATOM 963 C C . LEU A 1 129 ? -3.974 0.589 -4.099 1.00 87.31 129 LEU A C 1
ATOM 965 O O . LEU A 1 129 ? -4.608 -0.151 -3.345 1.00 87.31 129 LEU A O 1
ATOM 969 N N . MET A 1 130 ? -4.411 0.932 -5.306 1.00 87.94 130 MET A N 1
ATOM 970 C CA . MET A 1 130 ? -5.762 0.631 -5.775 1.00 87.94 130 MET A CA 1
ATOM 971 C C . MET A 1 130 ? -5.840 0.509 -7.300 1.00 87.94 130 MET A C 1
ATOM 973 O O . MET A 1 130 ? -4.950 0.959 -8.027 1.00 87.94 130 MET A O 1
ATOM 977 N N . ALA A 1 131 ? -6.925 -0.079 -7.804 1.00 86.31 131 ALA A N 1
ATOM 978 C CA . ALA A 1 131 ? -7.209 -0.082 -9.236 1.00 86.31 131 ALA A CA 1
ATOM 979 C C . ALA A 1 131 ? -7.535 1.349 -9.743 1.00 86.31 131 ALA A C 1
ATOM 981 O O . ALA A 1 131 ? -8.272 2.067 -9.069 1.00 86.31 131 ALA A O 1
ATOM 982 N N . PRO A 1 132 ? -7.083 1.771 -10.942 1.00 76.06 132 PRO A N 1
ATOM 983 C CA . PRO A 1 132 ? -7.302 3.132 -11.469 1.00 76.06 132 PRO A CA 1
ATOM 984 C C . PRO A 1 132 ? -8.776 3.505 -11.703 1.00 76.06 132 PRO A C 1
ATOM 986 O O . PRO A 1 132 ? -9.124 4.683 -11.821 1.00 76.06 132 PRO A O 1
ATOM 989 N N . ASP A 1 133 ? -9.624 2.485 -11.838 1.00 70.94 133 ASP A N 1
ATOM 990 C CA . ASP A 1 133 ? -11.069 2.595 -12.039 1.00 70.94 133 ASP A CA 1
ATOM 991 C C . ASP A 1 133 ? -11.859 2.122 -10.812 1.00 70.94 133 ASP A C 1
ATOM 993 O O . ASP A 1 133 ? -13.066 1.913 -10.903 1.00 70.94 133 ASP A O 1
ATOM 997 N N . ALA A 1 134 ? -11.213 1.951 -9.651 1.00 61.75 134 ALA A N 1
ATOM 998 C CA . ALA A 1 134 ? -11.958 1.812 -8.410 1.00 61.75 134 ALA A CA 1
ATOM 999 C C . ALA A 1 134 ? -12.685 3.145 -8.155 1.00 61.75 134 ALA A C 1
ATOM 1001 O O . ALA A 1 134 ? -12.120 4.111 -7.639 1.00 61.75 134 ALA A O 1
ATOM 1002 N N . ASP A 1 135 ? -13.957 3.178 -8.564 1.00 52.38 135 ASP A N 1
ATOM 1003 C CA . ASP A 1 135 ? -14.890 4.315 -8.562 1.00 52.38 135 ASP A CA 1
ATOM 1004 C C . ASP A 1 135 ? -15.079 4.987 -7.178 1.00 52.38 135 ASP A C 1
ATOM 1006 O O . ASP A 1 135 ? -15.812 5.968 -7.063 1.00 52.38 135 ASP A O 1
ATOM 1010 N N . GLY A 1 136 ? -14.409 4.500 -6.126 1.00 45.34 136 GLY A N 1
ATOM 1011 C CA . GLY A 1 136 ? -14.434 5.037 -4.764 1.00 45.34 136 GLY A CA 1
ATOM 1012 C C . GLY A 1 136 ? -13.380 6.103 -4.433 1.00 45.34 136 GLY A C 1
ATOM 1013 O O . GLY A 1 136 ? -13.545 6.780 -3.425 1.00 45.34 136 GLY A O 1
ATOM 1014 N N . VAL A 1 137 ? -12.330 6.300 -5.249 1.00 47.84 137 VAL A N 1
ATOM 1015 C CA . VAL A 1 137 ? -11.239 7.268 -4.944 1.00 47.84 137 VAL A CA 1
ATOM 1016 C C . VAL A 1 137 ? -10.951 8.217 -6.118 1.00 47.84 137 VAL A C 1
ATOM 1018 O O . VAL A 1 137 ? -9.874 8.795 -6.242 1.00 47.84 137 VAL A O 1
ATOM 1021 N N . ARG A 1 138 ? -11.924 8.426 -7.016 1.00 39.66 138 ARG A N 1
ATOM 1022 C CA . ARG A 1 138 ? -11.827 9.507 -8.009 1.00 39.66 138 ARG A CA 1
ATOM 1023 C C . ARG A 1 138 ? -12.096 10.854 -7.344 1.00 39.66 138 ARG A C 1
ATOM 1025 O O . ARG A 1 138 ? -13.062 11.024 -6.610 1.00 39.66 138 ARG A O 1
ATOM 1032 N N . SER A 1 139 ? -11.212 11.802 -7.639 1.00 39.47 139 SER A N 1
ATOM 1033 C CA . SER A 1 139 ? -10.924 13.059 -6.935 1.00 39.47 139 SER A CA 1
ATOM 1034 C C . SER A 1 139 ? -12.021 14.139 -6.918 1.00 39.47 139 SER A C 1
ATOM 1036 O O . SER A 1 139 ? -11.705 15.319 -6.841 1.00 39.47 139 SER A O 1
ATOM 1038 N N . ASP A 1 140 ? -13.297 13.762 -6.919 1.00 39.47 140 ASP A N 1
ATOM 1039 C CA . ASP A 1 140 ? -14.414 14.655 -6.623 1.00 39.47 140 ASP A CA 1
ATOM 1040 C C . ASP A 1 140 ? -15.385 13.947 -5.669 1.00 39.47 140 ASP A C 1
ATOM 1042 O O . ASP A 1 140 ? -16.212 13.144 -6.086 1.00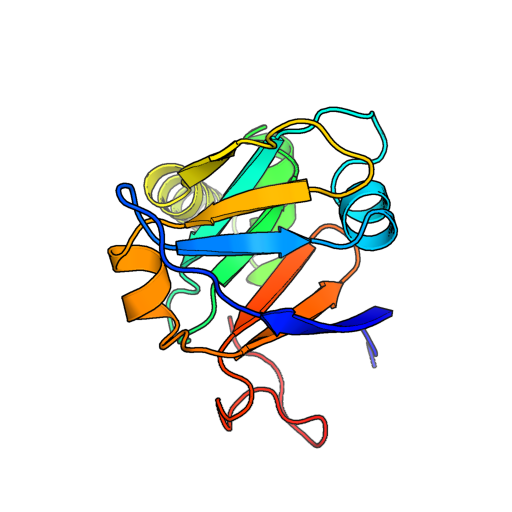 39.47 140 ASP A O 1
ATOM 1046 N N . ARG A 1 141 ? -15.338 14.311 -4.380 1.00 39.56 141 ARG A N 1
ATOM 1047 C CA . ARG A 1 141 ? -16.310 13.920 -3.340 1.00 39.56 141 ARG A CA 1
ATOM 1048 C C . ARG A 1 141 ? -16.381 12.416 -3.021 1.00 39.56 141 ARG A C 1
ATOM 1050 O O . ARG A 1 141 ? -17.265 11.719 -3.508 1.00 39.56 141 ARG A O 1
ATOM 1057 N N . ARG A 1 142 ? -15.650 11.997 -1.993 1.00 30.48 142 ARG A N 1
ATOM 1058 C CA . ARG A 1 142 ? -16.200 11.522 -0.709 1.00 30.48 142 ARG A CA 1
ATOM 1059 C C . ARG A 1 142 ? -15.046 11.062 0.171 1.00 30.48 142 ARG A C 1
ATOM 1061 O O . ARG A 1 142 ? -14.046 10.549 -0.307 1.00 30.48 142 ARG A O 1
ATOM 1068 N N . GLU A 1 143 ? -15.210 11.364 1.445 1.00 35.38 143 GLU A N 1
ATOM 1069 C CA . GLU A 1 143 ? -14.598 10.703 2.587 1.00 35.38 143 GLU A CA 1
ATOM 1070 C C . GLU A 1 143 ? -14.289 9.237 2.250 1.00 35.38 143 GLU A C 1
ATOM 1072 O O . GLU A 1 143 ? -15.202 8.463 1.952 1.00 35.38 143 GLU A O 1
ATOM 1077 N N . ILE A 1 144 ? -13.002 8.885 2.219 1.00 33.97 144 ILE A N 1
ATOM 1078 C CA . ILE A 1 144 ? -12.599 7.486 2.290 1.00 33.97 144 ILE A CA 1
ATOM 1079 C C . ILE A 1 144 ? -12.979 7.081 3.716 1.00 33.97 144 ILE A C 1
ATOM 1081 O O . ILE A 1 144 ? -12.260 7.409 4.653 1.00 33.97 144 ILE A O 1
ATOM 1085 N N . ALA A 1 145 ? -14.162 6.496 3.890 1.00 35.94 145 ALA A N 1
ATOM 1086 C CA . ALA A 1 145 ? -14.497 5.805 5.127 1.00 35.94 145 ALA A CA 1
ATOM 1087 C C . ALA A 1 145 ? -13.678 4.513 5.111 1.00 35.94 145 ALA A C 1
ATOM 1089 O O . ALA A 1 145 ? -13.993 3.633 4.321 1.00 35.94 145 ALA A O 1
ATOM 1090 N N . ILE A 1 146 ? -12.563 4.499 5.839 1.00 37.72 146 ILE A N 1
ATOM 1091 C CA . ILE A 1 146 ? -11.714 3.321 6.074 1.00 37.72 146 ILE A CA 1
ATOM 1092 C C . ILE A 1 146 ? -12.221 2.619 7.334 1.00 37.72 146 ILE A C 1
ATOM 1094 O O . ILE A 1 146 ? -12.609 3.347 8.278 1.00 37.72 146 ILE A O 1
#

Secondary structure (DSSP, 8-state):
------EEEEEEEEEETTEEEEEE-HHHHHHH-TT---EEEEEE-SSSSEEEEEES--HHHHHHHHHHHH----HHHHHHHHHHHHHH-EEEEPBSSSSEEEEEPHHHHHHTT--SEEEEEEETTEEEEE-TT-TTSSSSS-----

Foldseek 3Di:
DPPFWPDKDKWFWDDDPQAIKTWAALVLQCQQCVPPQLKWKWFDDPPALKIKIAPDPDLVLLLVVLCVQQVDPDPVVSVVVSVVRSVRIDIFGADDDSIGMGGDGNVNCVSQVPDRIWMWTHGRRMIMIHRPPRVQPPPDDDPPND

pLDDT: mean 72.08, std 14.59, range [30.48, 89.56]

Radius of gyration: 14.53 Å; chains: 1; bounding box: 34×37×39 Å